Protein AF-A0A2U9IKE5-F1 (afdb_monomer_lite)

pLDDT: mean 92.5, std 7.47, range [49.94, 98.06]

Radius of gyration: 16.45 Å; chains: 1; bounding box: 38×33×49 Å

Structure (mmCIF, N/CA/C/O backbone):
data_AF-A0A2U9IKE5-F1
#
_entry.id   AF-A0A2U9IKE5-F1
#
loop_
_atom_site.group_PDB
_atom_site.id
_atom_site.type_symbol
_atom_site.label_atom_id
_atom_site.label_alt_id
_atom_site.label_comp_id
_atom_site.label_asym_id
_atom_site.label_entity_id
_atom_site.label_seq_id
_atom_site.pdbx_PDB_ins_code
_atom_site.Cartn_x
_atom_site.Cartn_y
_atom_site.Cartn_z
_atom_site.occupancy
_atom_site.B_iso_or_equiv
_atom_site.auth_seq_id
_atom_site.auth_comp_id
_atom_site.auth_asym_id
_atom_site.auth_atom_id
_atom_site.pdbx_PDB_model_num
ATOM 1 N N . MET A 1 1 ? 12.489 8.364 13.389 1.00 49.94 1 MET A N 1
ATOM 2 C CA . MET A 1 1 ? 11.484 7.324 13.698 1.00 49.94 1 MET A CA 1
ATOM 3 C C . MET A 1 1 ? 10.925 6.873 12.363 1.00 49.94 1 MET A C 1
ATOM 5 O O . MET A 1 1 ? 10.675 7.750 11.550 1.00 49.94 1 MET A O 1
ATOM 9 N N . SER A 1 2 ? 10.863 5.566 12.098 1.00 61.12 2 SER A N 1
ATOM 10 C CA . SER A 1 2 ? 10.257 5.037 10.863 1.00 61.12 2 SER A CA 1
ATOM 11 C C . SER A 1 2 ? 8.753 5.312 10.897 1.00 61.12 2 SER A C 1
ATOM 13 O O . SER A 1 2 ? 8.159 5.292 11.974 1.00 61.12 2 SER A O 1
ATOM 15 N N . GLU A 1 3 ? 8.164 5.647 9.752 1.00 86.81 3 GLU A N 1
ATOM 16 C CA . GLU A 1 3 ? 6.717 5.859 9.638 1.00 86.81 3 GLU A CA 1
ATOM 17 C C . GLU A 1 3 ? 5.983 4.525 9.428 1.00 86.81 3 GLU A C 1
ATOM 19 O O . GLU A 1 3 ? 4.762 4.482 9.452 1.00 86.81 3 GLU A O 1
ATOM 24 N N . GLU A 1 4 ? 6.701 3.422 9.248 1.00 93.38 4 GLU A N 1
ATOM 25 C CA . GLU A 1 4 ? 6.192 2.152 8.751 1.00 93.38 4 GLU A CA 1
ATOM 26 C C . GLU A 1 4 ? 6.063 1.110 9.861 1.00 93.38 4 GLU A C 1
ATOM 28 O O . GLU A 1 4 ? 7.018 0.808 10.577 1.00 93.38 4 GLU A O 1
ATOM 33 N N . TYR A 1 5 ? 4.871 0.532 9.998 1.00 94.88 5 TYR A N 1
ATOM 34 C CA . TYR A 1 5 ? 4.558 -0.396 11.079 1.00 94.88 5 TYR A CA 1
ATOM 35 C C . TYR A 1 5 ? 3.721 -1.574 10.590 1.00 94.88 5 TYR A C 1
ATOM 37 O O . TYR A 1 5 ? 3.010 -1.491 9.591 1.00 94.88 5 TYR A O 1
ATOM 45 N N . PHE A 1 6 ? 3.757 -2.659 11.362 1.00 95.75 6 PHE A N 1
ATOM 46 C CA . PHE A 1 6 ? 2.794 -3.748 11.266 1.00 95.75 6 PHE A CA 1
ATOM 47 C C . PHE A 1 6 ? 1.921 -3.753 12.518 1.00 95.75 6 PHE A C 1
ATOM 49 O O . PHE A 1 6 ? 2.433 -3.748 13.639 1.00 95.75 6 PHE A O 1
ATOM 56 N N . LEU A 1 7 ? 0.602 -3.745 12.331 1.00 94.62 7 LEU A N 1
ATOM 57 C CA . LEU A 1 7 ? -0.380 -3.798 13.412 1.00 94.62 7 LEU A CA 1
ATOM 58 C C . LEU A 1 7 ? -1.219 -5.066 13.313 1.00 94.62 7 LEU A C 1
ATOM 60 O O . LEU A 1 7 ? -1.464 -5.568 12.222 1.00 94.62 7 LEU A O 1
ATOM 64 N N . LYS A 1 8 ? -1.709 -5.553 14.456 1.00 95.25 8 LYS A N 1
ATOM 65 C CA . LYS A 1 8 ? -2.714 -6.619 14.492 1.00 95.25 8 LYS A CA 1
ATOM 66 C C . LYS A 1 8 ? -4.109 -6.016 14.594 1.00 95.25 8 LYS A C 1
ATOM 68 O O . LYS A 1 8 ? -4.376 -5.264 15.528 1.00 95.25 8 LYS A O 1
ATOM 73 N N . TYR A 1 9 ? -5.001 -6.373 13.676 1.00 95.12 9 TYR A N 1
ATOM 74 C CA . TYR A 1 9 ? -6.400 -5.954 13.702 1.00 95.12 9 TYR A CA 1
ATOM 75 C C . TYR A 1 9 ? -7.302 -7.091 13.226 1.00 95.12 9 TYR A C 1
ATOM 77 O O . TYR A 1 9 ? -7.068 -7.672 12.174 1.00 95.12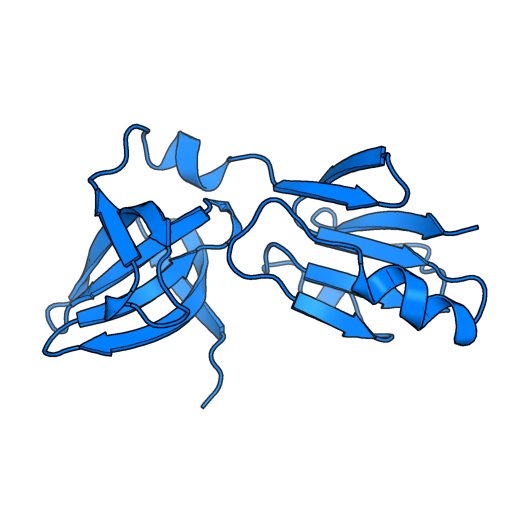 9 TYR A O 1
ATOM 85 N N . SER A 1 10 ? -8.323 -7.429 14.020 1.00 93.25 10 SER A N 1
ATOM 86 C CA . SER A 1 10 ? -9.293 -8.492 13.700 1.00 93.25 10 SER A CA 1
ATOM 87 C C . SER A 1 10 ? -8.666 -9.848 13.325 1.00 93.25 10 SER A C 1
ATOM 89 O O . SER A 1 10 ? -9.230 -10.602 12.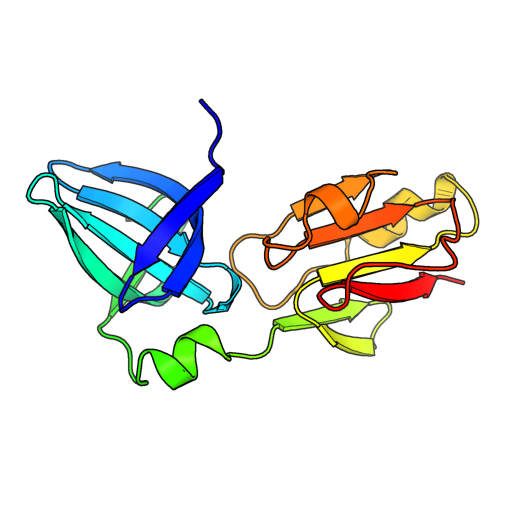543 1.00 93.25 10 SER A O 1
ATOM 91 N N . GLY A 1 11 ? -7.504 -10.172 13.906 1.00 92.81 11 GLY A N 1
ATOM 92 C CA . GLY A 1 11 ? -6.768 -11.414 13.639 1.00 92.81 11 GLY A CA 1
ATOM 93 C C . GLY A 1 11 ? -5.750 -11.331 12.495 1.00 92.81 11 GLY A C 1
ATOM 94 O O . GLY A 1 11 ? -4.904 -12.217 12.400 1.00 92.81 11 GLY A O 1
ATOM 95 N N . ASP A 1 12 ? -5.765 -10.260 11.701 1.00 94.75 12 ASP A N 1
ATOM 96 C CA . ASP A 1 12 ? -4.826 -10.029 10.601 1.00 94.75 12 ASP A CA 1
ATOM 97 C C . ASP A 1 12 ? -3.631 -9.170 11.044 1.00 94.75 12 ASP A C 1
ATOM 99 O O . ASP A 1 12 ? -3.760 -8.304 11.912 1.00 94.75 12 ASP A O 1
ATOM 103 N N . GLU A 1 13 ? -2.469 -9.384 10.424 1.00 96.06 13 GLU A N 1
ATOM 104 C CA . GLU A 1 13 ? -1.313 -8.482 10.493 1.00 96.06 13 GLU A CA 1
ATOM 105 C C . GLU A 1 13 ? -1.334 -7.558 9.268 1.00 96.06 13 GLU A C 1
ATOM 107 O O . GLU A 1 13 ? -1.344 -8.033 8.134 1.00 96.06 13 GLU A O 1
ATOM 112 N N . ILE A 1 14 ? -1.361 -6.243 9.488 1.00 96.50 14 ILE A N 1
ATOM 113 C CA . ILE A 1 14 ? -1.518 -5.240 8.431 1.00 96.50 14 ILE A CA 1
ATOM 114 C C . ILE A 1 14 ? -0.367 -4.238 8.423 1.00 96.50 14 ILE A C 1
ATOM 116 O O . ILE A 1 14 ? 0.013 -3.706 9.466 1.00 96.50 14 ILE A O 1
ATOM 120 N N . PHE A 1 15 ? 0.158 -3.955 7.230 1.00 97.31 15 PHE A N 1
ATOM 121 C CA . PHE A 1 15 ? 1.113 -2.874 7.000 1.00 97.31 15 PHE A CA 1
ATOM 122 C C . PHE A 1 15 ? 0.415 -1.514 7.077 1.00 97.31 15 PHE A C 1
ATOM 124 O O . PHE A 1 15 ? -0.570 -1.285 6.375 1.00 97.31 15 PHE A O 1
ATOM 131 N N . VAL A 1 16 ? 0.930 -0.601 7.894 1.00 97.25 16 VAL A N 1
ATOM 132 C CA . VAL A 1 16 ? 0.364 0.735 8.080 1.00 97.25 16 VAL A CA 1
ATOM 133 C C . VAL A 1 16 ? 1.442 1.815 8.128 1.00 97.25 16 VAL A C 1
ATOM 135 O O . VAL A 1 16 ? 2.585 1.563 8.504 1.00 97.25 16 VAL A O 1
ATOM 138 N N . ILE A 1 17 ? 1.049 3.040 7.784 1.00 95.50 17 ILE A N 1
ATOM 139 C CA . ILE A 1 17 ? 1.920 4.215 7.724 1.00 95.50 17 ILE A CA 1
ATOM 140 C C . ILE A 1 17 ? 1.453 5.239 8.759 1.00 95.50 17 ILE A C 1
ATOM 142 O O . ILE A 1 17 ? 0.310 5.690 8.717 1.00 95.50 17 ILE A O 1
ATOM 146 N N . LEU A 1 18 ? 2.319 5.637 9.683 1.00 94.38 18 LEU A N 1
ATOM 147 C CA . LEU A 1 18 ? 2.062 6.663 10.683 1.00 94.38 18 LEU A CA 1
ATOM 148 C C . LEU A 1 18 ? 1.757 8.000 9.998 1.00 94.38 18 LEU A C 1
ATOM 150 O O . LEU A 1 18 ? 2.518 8.500 9.172 1.00 94.38 18 LEU A O 1
ATOM 154 N N . LEU A 1 19 ? 0.625 8.595 10.363 1.00 91.69 19 LEU A N 1
ATOM 155 C CA . LEU A 1 19 ? 0.240 9.938 9.931 1.00 91.69 19 LEU A CA 1
ATOM 156 C C . LEU A 1 19 ? 0.480 10.983 11.021 1.00 91.69 19 LEU A C 1
ATOM 158 O O . LEU A 1 19 ? 0.668 12.159 10.721 1.00 91.69 19 LEU A O 1
ATOM 162 N N . GLY A 1 20 ? 0.440 10.567 12.287 1.00 90.88 20 GLY A N 1
ATOM 163 C CA . GLY A 1 20 ? 0.703 11.434 13.426 1.00 90.88 20 GLY A CA 1
ATOM 164 C C . GLY A 1 20 ? -0.082 11.043 14.671 1.00 90.88 20 GLY A C 1
ATOM 165 O O . GLY A 1 20 ? -0.770 10.022 14.719 1.00 90.88 20 GLY A O 1
ATOM 166 N N . GLN A 1 21 ? 0.024 11.888 15.691 1.00 90.94 21 GLN A N 1
ATOM 167 C CA . GLN A 1 21 ? -0.621 11.708 16.987 1.00 90.94 21 GLN A CA 1
ATOM 168 C C . GLN A 1 21 ? -1.400 12.966 17.363 1.00 90.94 21 GLN A C 1
ATOM 170 O O . GLN A 1 21 ? -0.954 14.081 17.096 1.00 90.94 21 GLN A O 1
ATOM 175 N N . ALA A 1 22 ? -2.560 12.787 17.993 1.00 88.44 22 ALA A N 1
ATOM 176 C CA . ALA A 1 22 ? -3.329 13.881 18.573 1.00 88.44 22 ALA A CA 1
ATOM 177 C C . ALA A 1 22 ? -4.026 13.406 19.852 1.00 88.44 22 ALA A C 1
ATOM 179 O O . ALA A 1 22 ? -4.905 12.543 19.805 1.00 88.44 22 ALA A O 1
ATOM 180 N N . GLY A 1 23 ? -3.637 13.984 20.990 1.00 89.75 23 GLY A N 1
ATOM 181 C CA . GLY A 1 23 ? -4.154 13.587 22.299 1.00 89.75 23 GLY A CA 1
ATOM 182 C C . GLY A 1 23 ? -3.821 12.130 22.624 1.00 89.75 23 GLY A C 1
ATOM 183 O O . GLY A 1 23 ? -2.658 11.741 22.621 1.00 89.75 23 GLY A O 1
ATOM 184 N N . ASP A 1 24 ? -4.850 11.330 22.895 1.00 94.19 24 ASP A N 1
ATOM 185 C CA . ASP A 1 24 ? -4.751 9.908 23.237 1.00 94.19 24 ASP A CA 1
ATOM 186 C C . ASP A 1 24 ? -4.765 8.970 22.018 1.00 94.19 24 ASP A C 1
ATOM 188 O O . ASP A 1 24 ? -4.828 7.753 22.194 1.00 94.19 24 ASP A O 1
ATOM 192 N N . LYS A 1 25 ? -4.743 9.518 20.795 1.00 94.31 25 LYS A N 1
ATOM 193 C CA . LYS A 1 25 ? -4.893 8.776 19.537 1.00 94.31 25 LYS A CA 1
ATOM 194 C C . LYS A 1 25 ? -3.641 8.857 18.677 1.00 94.31 25 LYS A C 1
ATOM 196 O O . LYS A 1 25 ? -3.125 9.943 18.406 1.00 94.31 25 LYS A O 1
ATOM 201 N N . THR A 1 26 ? -3.233 7.706 18.158 1.00 95.06 26 THR A N 1
ATOM 202 C CA . THR A 1 26 ? -2.274 7.578 17.059 1.00 95.06 26 THR A CA 1
ATOM 203 C C . THR A 1 26 ? -3.020 7.202 15.785 1.00 95.06 26 THR A C 1
ATOM 205 O O . THR A 1 26 ? -3.855 6.299 15.793 1.00 95.06 26 THR A O 1
ATOM 208 N N . TYR A 1 27 ? -2.725 7.911 14.700 1.00 94.62 27 TYR A N 1
ATOM 209 C CA . TYR A 1 27 ? -3.373 7.746 13.407 1.00 94.62 27 TYR A CA 1
ATOM 210 C C . TYR A 1 27 ? -2.399 7.085 12.448 1.00 94.62 27 TYR A C 1
ATOM 212 O O . TYR A 1 27 ? -1.310 7.607 12.199 1.00 94.62 27 TYR A O 1
ATOM 220 N N . PHE A 1 28 ? -2.823 5.968 11.880 1.00 95.94 28 PHE A N 1
ATOM 221 C CA . PHE A 1 28 ? -2.118 5.283 10.818 1.00 95.94 28 PHE A CA 1
ATOM 222 C C . PHE A 1 28 ? -2.998 5.209 9.576 1.00 95.94 28 PHE A C 1
ATOM 224 O O . PHE A 1 28 ? -4.219 5.153 9.664 1.00 95.94 28 PHE A O 1
ATOM 231 N N . TYR A 1 29 ? -2.377 5.179 8.413 1.00 95.62 29 TYR A N 1
ATOM 232 C CA . TYR A 1 29 ? -3.017 4.886 7.146 1.00 95.62 29 TYR A CA 1
ATOM 233 C C . TYR A 1 29 ? -2.754 3.427 6.783 1.00 95.62 29 TYR A C 1
ATOM 235 O O . TYR A 1 29 ? -1.609 2.987 6.833 1.00 95.62 29 TYR A O 1
ATOM 243 N N . TYR A 1 30 ? -3.801 2.683 6.432 1.00 97.25 30 TYR A N 1
ATOM 244 C CA . TYR A 1 30 ? -3.716 1.317 5.922 1.00 97.25 30 TYR A CA 1
ATOM 245 C C . TYR A 1 30 ? -3.837 1.349 4.392 1.00 97.25 30 TYR A C 1
ATOM 247 O O . TYR A 1 30 ? -4.952 1.491 3.882 1.00 97.25 30 TYR A O 1
ATOM 255 N N . PRO A 1 31 ? -2.725 1.215 3.641 1.00 96.31 31 PRO A N 1
ATOM 256 C CA . PRO A 1 31 ? -2.740 1.464 2.205 1.00 96.31 31 PRO A CA 1
ATOM 257 C C . PRO A 1 31 ? -3.598 0.476 1.424 1.00 96.31 31 PRO A C 1
ATOM 259 O O . PRO A 1 31 ? -4.333 0.888 0.540 1.00 96.31 31 PRO A O 1
ATOM 262 N N . LYS A 1 32 ? -3.581 -0.817 1.764 1.00 96.56 32 LYS A N 1
ATOM 263 C CA . LYS A 1 32 ? -4.359 -1.829 1.030 1.00 96.56 32 LYS A CA 1
ATOM 264 C C . LYS A 1 32 ? -5.857 -1.513 1.026 1.00 96.56 32 LYS A C 1
ATOM 266 O O . LYS A 1 32 ? -6.475 -1.557 -0.035 1.00 96.56 32 LYS A O 1
ATOM 271 N N . GLY A 1 33 ? -6.405 -1.127 2.179 1.00 96.44 33 GLY A N 1
ATOM 272 C CA . GLY A 1 33 ? -7.820 -0.788 2.323 1.00 96.44 33 GLY A CA 1
ATOM 273 C C . GLY A 1 33 ? -8.183 0.668 2.031 1.00 96.44 33 GLY A C 1
ATOM 274 O O . GLY A 1 33 ? -9.371 0.966 1.987 1.00 96.44 33 GLY A O 1
ATOM 275 N N . ASP A 1 34 ? -7.207 1.562 1.848 1.00 95.81 34 ASP A N 1
ATOM 276 C CA . ASP A 1 34 ? -7.412 3.016 1.723 1.00 95.81 34 ASP A CA 1
ATOM 277 C C . ASP A 1 34 ? -8.259 3.601 2.876 1.00 95.81 34 ASP A C 1
ATOM 279 O O . ASP A 1 34 ? -9.300 4.232 2.693 1.00 95.81 34 ASP A O 1
ATOM 283 N N . VAL A 1 35 ? -7.844 3.312 4.115 1.00 96.38 35 VAL A N 1
ATOM 284 C CA . VAL A 1 35 ? -8.554 3.711 5.346 1.00 96.38 35 VAL A CA 1
ATOM 285 C C . VAL A 1 35 ? -7.591 4.176 6.436 1.00 96.38 35 VAL A C 1
ATOM 287 O O . VAL A 1 35 ? -6.392 3.893 6.401 1.00 96.38 35 VAL A O 1
ATOM 290 N N . ILE A 1 36 ? -8.127 4.866 7.444 1.00 96.31 36 ILE A N 1
ATOM 291 C CA . ILE A 1 36 ? -7.385 5.290 8.634 1.00 96.31 36 ILE A CA 1
ATOM 292 C C . ILE A 1 36 ? -7.614 4.300 9.771 1.00 96.31 36 ILE A C 1
ATOM 294 O O . ILE A 1 36 ? -8.752 4.035 10.147 1.00 96.31 36 ILE A O 1
ATOM 298 N N . VAL A 1 37 ? -6.529 3.805 10.358 1.00 97.12 37 VAL A N 1
ATOM 299 C CA . VAL A 1 37 ? -6.520 3.024 11.596 1.00 97.12 37 VAL A CA 1
ATOM 300 C C . VAL A 1 37 ? -6.179 3.963 12.748 1.00 97.12 37 VAL A C 1
ATOM 302 O O . VAL A 1 37 ? -5.121 4.589 12.769 1.00 97.12 37 VAL A O 1
ATOM 305 N N . ILE A 1 38 ? -7.081 4.075 13.716 1.00 96.25 38 ILE A N 1
ATOM 306 C CA . ILE A 1 38 ? -6.917 4.914 14.902 1.00 96.25 38 ILE A CA 1
ATOM 307 C C . ILE A 1 38 ? -6.694 3.999 16.097 1.00 96.25 38 ILE A C 1
ATOM 309 O O . ILE A 1 38 ? -7.571 3.205 16.440 1.00 96.25 38 ILE A O 1
ATOM 313 N N . VAL A 1 39 ? -5.540 4.146 16.741 1.00 96.94 39 VAL A N 1
ATOM 314 C CA . VAL A 1 39 ? -5.160 3.401 17.944 1.00 96.94 39 VAL A CA 1
ATOM 315 C C . VAL A 1 39 ? -5.176 4.352 19.132 1.00 96.94 39 VAL A C 1
ATOM 317 O O . VAL A 1 39 ? -4.470 5.362 19.124 1.00 96.94 39 VAL A O 1
ATOM 320 N N . LYS A 1 40 ? -5.978 4.048 20.152 1.00 96.31 40 LYS A N 1
ATOM 321 C CA . LYS A 1 40 ? -5.982 4.794 21.417 1.00 96.31 40 LYS A CA 1
ATOM 322 C C . LYS A 1 40 ? -4.939 4.242 22.384 1.00 96.31 40 LYS A C 1
ATOM 324 O O . LYS A 1 40 ? -4.625 3.055 22.348 1.00 96.31 40 LYS A O 1
ATOM 329 N N . ASN A 1 41 ? -4.496 5.061 23.336 1.00 92.69 41 ASN A N 1
ATOM 330 C CA . ASN A 1 41 ? -3.609 4.624 24.426 1.00 92.69 41 ASN A CA 1
ATOM 331 C C . ASN A 1 41 ? -4.201 3.489 25.286 1.00 92.69 41 ASN A C 1
ATOM 333 O O . ASN A 1 41 ? -3.454 2.741 25.909 1.00 92.69 41 ASN A O 1
ATOM 337 N N . SER A 1 42 ? -5.530 3.334 25.306 1.00 93.81 42 SER A N 1
ATOM 338 C CA . SER A 1 42 ? -6.217 2.201 25.944 1.00 93.81 42 SER A CA 1
ATOM 339 C C . SER A 1 42 ? -6.021 0.862 25.217 1.00 93.81 42 SER A C 1
ATOM 341 O O . SER A 1 42 ? -6.437 -0.170 25.735 1.00 93.81 42 SER A O 1
ATOM 343 N N . GLY A 1 43 ? -5.433 0.870 24.016 1.00 90.94 43 GLY A N 1
ATOM 344 C CA . GLY A 1 43 ? -5.325 -0.289 23.129 1.00 90.94 43 GLY A CA 1
ATOM 345 C C . GLY A 1 43 ? -6.543 -0.498 22.225 1.00 90.94 43 GLY A C 1
ATOM 346 O O . GLY A 1 43 ? -6.540 -1.416 21.410 1.00 90.94 43 GLY A O 1
ATOM 347 N N . GLU A 1 44 ? -7.578 0.340 22.328 1.00 95.62 44 GLU A N 1
ATOM 348 C CA . GLU A 1 44 ? -8.723 0.299 21.414 1.00 95.62 44 GLU A CA 1
ATOM 349 C C . GLU A 1 44 ? -8.285 0.691 19.994 1.00 95.62 44 GLU A C 1
ATOM 351 O O . GLU A 1 44 ? -7.684 1.751 19.793 1.00 95.62 44 GLU A O 1
ATOM 356 N N . ILE A 1 45 ? -8.616 -0.152 19.012 1.00 96.19 45 ILE A N 1
ATOM 357 C CA . ILE A 1 45 ? -8.331 0.076 17.592 1.00 96.19 45 ILE A CA 1
ATOM 358 C C . ILE A 1 45 ? -9.649 0.233 16.839 1.00 96.19 45 ILE A C 1
ATOM 360 O O . ILE A 1 45 ? -10.546 -0.601 16.956 1.00 96.19 45 ILE A O 1
ATOM 364 N N . SER A 1 46 ? -9.753 1.284 16.030 1.00 95.88 46 SER A N 1
ATOM 365 C CA . SER A 1 46 ? -10.902 1.525 15.152 1.00 95.88 46 SER A CA 1
ATOM 366 C C . SER A 1 46 ? -10.447 1.905 13.748 1.00 95.88 46 SER A C 1
ATOM 368 O O . SER A 1 46 ? -9.347 2.429 13.572 1.00 95.88 46 SER A O 1
ATOM 370 N N . ILE A 1 47 ? -11.296 1.651 12.754 1.00 96.81 47 ILE A N 1
ATOM 371 C CA . ILE A 1 47 ? -11.048 2.014 11.357 1.00 96.81 47 ILE A CA 1
ATOM 372 C C . ILE A 1 47 ? -12.043 3.085 10.929 1.00 96.81 47 ILE A C 1
ATOM 374 O O . ILE A 1 47 ? -13.207 3.043 11.327 1.00 96.81 47 ILE A O 1
ATOM 378 N N . LYS A 1 48 ? -11.583 4.037 10.117 1.00 96.62 48 LYS A N 1
ATOM 379 C CA . LYS A 1 48 ? -12.412 5.063 9.482 1.00 96.62 48 LYS A CA 1
ATOM 380 C C . LYS A 1 48 ? -12.142 5.151 7.989 1.00 96.62 48 LYS A C 1
ATOM 382 O O . LYS A 1 48 ? -10.997 5.054 7.551 1.00 96.62 48 LYS A O 1
ATOM 387 N N . GLU A 1 49 ? -13.194 5.407 7.225 1.00 95.62 49 GLU A N 1
ATOM 388 C CA . GLU A 1 49 ? -13.085 5.756 5.811 1.00 95.62 49 GLU A CA 1
ATOM 389 C C . GLU A 1 49 ? -12.666 7.209 5.631 1.00 95.62 49 GLU A C 1
ATOM 391 O O . GLU A 1 49 ? -13.105 8.091 6.372 1.00 95.62 49 GLU A O 1
ATOM 396 N N . ILE A 1 50 ? -11.855 7.452 4.604 1.00 93.00 50 ILE A N 1
ATOM 397 C CA . ILE A 1 50 ? -11.483 8.792 4.165 1.00 93.00 50 ILE A CA 1
ATOM 398 C C . ILE A 1 50 ? -12.578 9.292 3.220 1.00 93.00 50 ILE A C 1
ATOM 400 O O . ILE A 1 50 ? -12.862 8.661 2.205 1.00 93.00 50 ILE A O 1
ATOM 404 N N . LYS A 1 51 ? -13.218 10.416 3.550 1.00 91.81 51 LYS A N 1
ATOM 405 C CA . LYS A 1 51 ? -14.203 11.060 2.665 1.00 91.81 51 LYS A CA 1
ATOM 406 C C . LYS A 1 51 ? -13.590 12.198 1.875 1.00 91.81 51 LYS A C 1
ATOM 408 O O . LYS A 1 51 ? -13.823 12.304 0.678 1.00 91.81 51 LYS A O 1
ATOM 413 N N . GLU A 1 52 ? -12.826 13.049 2.550 1.00 87.44 52 GLU A N 1
ATOM 414 C CA . GLU A 1 52 ? -12.203 14.230 1.951 1.00 87.44 52 GLU A CA 1
ATOM 415 C C . GLU A 1 52 ? -10.827 14.456 2.583 1.00 87.44 52 GLU A C 1
ATOM 417 O O . GLU A 1 52 ? -10.620 14.176 3.770 1.00 87.44 52 GLU A O 1
ATOM 422 N N . ILE A 1 53 ? -9.896 14.978 1.784 1.00 84.56 53 ILE A N 1
ATOM 423 C CA . ILE A 1 53 ? -8.525 15.280 2.191 1.00 84.56 53 ILE A CA 1
ATOM 424 C C . ILE A 1 53 ? -8.238 16.744 1.859 1.00 84.56 53 ILE A C 1
ATOM 426 O O . ILE A 1 53 ? -8.204 17.135 0.697 1.00 84.56 53 ILE A O 1
ATOM 430 N N . TYR A 1 54 ? -8.011 17.546 2.895 1.00 81.12 54 TYR A N 1
ATOM 431 C CA . TYR A 1 54 ? -7.676 18.970 2.823 1.00 81.12 54 TYR A CA 1
ATOM 432 C C . TYR A 1 54 ? -6.206 19.250 3.184 1.00 81.12 54 TYR A C 1
ATOM 434 O O . TYR A 1 54 ? -5.811 20.401 3.355 1.00 81.12 54 TYR A O 1
ATOM 442 N N . GLY A 1 55 ? -5.386 18.204 3.327 1.00 71.00 55 GLY A N 1
ATOM 443 C CA . GLY A 1 55 ? -3.968 18.298 3.670 1.00 71.00 55 GLY A CA 1
ATOM 444 C C . GLY A 1 55 ? -3.343 16.933 3.959 1.00 71.00 55 GLY A C 1
ATOM 445 O O . GLY A 1 55 ? -3.984 15.899 3.812 1.00 71.00 55 GLY A O 1
ATOM 446 N N . THR A 1 56 ? -2.080 16.921 4.385 1.00 65.31 56 THR A N 1
ATOM 447 C CA . THR A 1 56 ? -1.314 15.682 4.630 1.00 65.31 56 THR A CA 1
ATOM 448 C C . THR A 1 56 ? -1.333 15.210 6.086 1.00 65.31 56 THR A C 1
ATOM 450 O O . THR A 1 56 ? -0.865 14.110 6.378 1.00 65.31 56 THR A O 1
ATOM 453 N N . THR A 1 57 ? -1.871 16.016 7.006 1.00 69.19 57 THR A N 1
ATOM 454 C CA . THR A 1 57 ? -1.960 15.697 8.439 1.00 69.19 57 THR A CA 1
ATOM 455 C C . THR A 1 57 ? -3.332 15.116 8.799 1.00 69.19 57 THR A C 1
ATOM 457 O O . THR A 1 57 ? -4.316 15.414 8.117 1.00 69.19 57 THR A O 1
ATOM 460 N N . PRO A 1 58 ? -3.456 14.354 9.907 1.00 70.19 58 PRO A N 1
ATOM 461 C CA . PRO A 1 58 ? -4.747 13.825 10.360 1.00 70.19 58 PRO A CA 1
ATOM 462 C C . PRO A 1 58 ? -5.834 14.897 10.542 1.00 70.19 58 PRO A C 1
ATOM 464 O O . PRO A 1 58 ? -7.004 14.638 10.281 1.00 70.19 58 PRO A O 1
ATOM 467 N N . ALA A 1 59 ? -5.458 16.117 10.946 1.00 72.56 59 ALA A N 1
ATOM 468 C CA . ALA A 1 59 ? -6.386 17.238 11.118 1.00 72.56 59 ALA A CA 1
ATOM 469 C C . ALA A 1 59 ? -6.990 17.747 9.793 1.00 72.56 59 ALA A C 1
ATOM 471 O O . ALA A 1 59 ? -8.022 18.412 9.810 1.00 72.56 59 ALA A O 1
ATOM 472 N N . GLY A 1 60 ? -6.360 17.438 8.656 1.00 81.81 60 GLY A N 1
ATOM 473 C CA . GLY A 1 60 ? -6.852 17.773 7.322 1.00 81.81 60 GLY A CA 1
ATOM 474 C C . GLY A 1 60 ? -7.776 16.717 6.712 1.00 81.81 60 GLY A C 1
ATOM 475 O O . GLY A 1 60 ? -8.177 16.882 5.567 1.00 81.81 60 GLY A O 1
ATOM 476 N N . MET A 1 61 ? -8.104 15.630 7.416 1.00 87.31 61 MET A N 1
ATOM 477 C CA . MET A 1 61 ? -8.918 14.540 6.869 1.00 87.31 61 MET A CA 1
ATOM 478 C C . MET A 1 61 ? -10.328 14.552 7.444 1.00 87.31 61 MET A C 1
ATOM 480 O O . MET A 1 61 ? -10.523 14.590 8.660 1.00 87.31 61 MET A O 1
ATOM 484 N N . LYS A 1 62 ? -11.326 14.435 6.569 1.00 90.56 62 LYS A N 1
ATOM 485 C CA . LYS A 1 62 ? -12.701 14.158 6.977 1.00 90.56 62 LYS A CA 1
ATOM 486 C C . LYS A 1 62 ? -12.938 12.660 6.939 1.00 90.56 62 LYS A C 1
ATOM 488 O O . LYS A 1 62 ? -12.820 12.031 5.887 1.00 90.56 62 LYS A O 1
ATOM 493 N N . LEU A 1 63 ? -13.286 12.114 8.096 1.00 93.19 63 LEU A N 1
ATOM 494 C CA . LEU A 1 63 ? -13.419 10.683 8.313 1.00 93.19 63 LEU A CA 1
ATOM 495 C C . LEU A 1 63 ? -14.874 10.296 8.585 1.00 93.19 63 LEU A C 1
ATOM 497 O O . LEU A 1 63 ? -15.616 11.058 9.204 1.00 93.19 63 LEU A O 1
ATOM 501 N N . SER A 1 64 ? -15.269 9.098 8.166 1.00 95.94 64 SER A N 1
ATOM 502 C CA . SER A 1 64 ? -16.565 8.501 8.511 1.00 95.94 64 SER A CA 1
ATOM 503 C C . SER A 1 64 ? -16.405 7.063 8.987 1.00 95.94 64 SER A C 1
ATOM 505 O O . SER A 1 64 ? -15.333 6.469 8.860 1.00 95.94 64 SER A O 1
ATOM 507 N N . GLU A 1 65 ? -17.486 6.475 9.500 1.00 97.31 65 GLU A N 1
ATOM 508 C CA . GLU A 1 65 ? -17.518 5.021 9.659 1.00 97.31 65 GLU A CA 1
ATOM 509 C C . GLU A 1 65 ? -17.329 4.329 8.303 1.00 97.31 65 GLU A C 1
ATOM 511 O O . GLU A 1 65 ? -17.757 4.883 7.279 1.00 97.31 65 GLU A O 1
ATOM 516 N N . PRO A 1 66 ? -16.696 3.144 8.284 1.00 95.88 66 PRO A N 1
ATOM 517 C CA . PRO A 1 66 ? -16.628 2.334 7.085 1.00 95.88 66 PRO A CA 1
ATOM 518 C C . PRO A 1 66 ? -18.018 1.914 6.610 1.00 95.88 66 PRO A C 1
ATOM 520 O O . PRO A 1 66 ? -18.877 1.538 7.405 1.00 95.88 66 PRO A O 1
ATOM 523 N N . SER A 1 67 ? -18.223 1.980 5.300 1.00 93.94 67 SER A N 1
ATOM 524 C CA . SER A 1 67 ? -19.449 1.530 4.637 1.00 93.94 67 SER A CA 1
ATOM 525 C C . SER A 1 67 ? -19.458 0.021 4.374 1.00 93.94 67 SER A C 1
ATOM 527 O O . SER A 1 67 ? -20.513 -0.567 4.144 1.00 93.94 67 SER A O 1
ATOM 529 N N . GLU A 1 68 ? -18.284 -0.606 4.449 1.00 95.38 68 GLU A N 1
ATOM 530 C CA . GLU A 1 68 ? -18.050 -2.016 4.159 1.00 95.38 68 GLU A CA 1
ATOM 531 C C . GLU A 1 68 ? -17.503 -2.766 5.384 1.00 95.38 68 GLU A C 1
ATOM 533 O O . GLU A 1 68 ? -17.004 -2.170 6.342 1.00 95.38 68 GLU A O 1
ATOM 538 N N . SER A 1 69 ? -17.577 -4.099 5.352 1.00 96.62 69 SER A N 1
ATOM 539 C CA . SER A 1 69 ? -16.988 -4.952 6.388 1.00 96.62 69 SER A CA 1
ATOM 540 C C . SER A 1 69 ? -15.457 -4.966 6.311 1.00 96.62 69 SER A C 1
ATOM 542 O O . SER A 1 69 ? -14.866 -4.680 5.270 1.00 96.62 69 SER A O 1
ATOM 544 N N . TRP A 1 70 ? -14.797 -5.374 7.401 1.00 96.25 70 TRP A N 1
ATOM 545 C CA . TRP A 1 70 ? -13.338 -5.533 7.418 1.00 96.25 70 TRP A CA 1
ATOM 546 C C . TRP A 1 70 ? -12.824 -6.473 6.316 1.00 96.25 70 TRP A C 1
ATOM 548 O O . TRP A 1 70 ? -11.851 -6.150 5.639 1.00 96.25 70 TRP A O 1
ATOM 558 N N . GLU A 1 71 ? -13.515 -7.593 6.087 1.00 97.25 71 GLU A N 1
ATOM 559 C CA . GLU A 1 71 ? -13.160 -8.551 5.033 1.00 97.25 71 GLU A CA 1
ATOM 560 C C . GLU A 1 71 ? -13.208 -7.933 3.633 1.00 97.25 71 GLU A C 1
ATOM 562 O O . GLU A 1 71 ? -12.364 -8.248 2.799 1.00 97.25 71 GLU A O 1
ATOM 567 N N . ALA A 1 72 ? -14.150 -7.027 3.365 1.00 97.56 72 ALA A N 1
ATOM 568 C CA . ALA A 1 72 ? -14.182 -6.300 2.100 1.00 97.56 72 ALA A CA 1
ATOM 569 C C . ALA A 1 72 ? -13.038 -5.275 2.023 1.00 97.56 72 ALA A C 1
ATOM 571 O O . ALA A 1 72 ? -12.301 -5.246 1.040 1.00 97.56 72 ALA A O 1
ATOM 572 N N . ILE A 1 73 ? -12.821 -4.499 3.093 1.00 97.50 73 ILE A N 1
ATOM 573 C CA . ILE A 1 73 ? -11.783 -3.457 3.161 1.00 97.50 73 ILE A CA 1
ATOM 574 C C . ILE A 1 73 ? -10.388 -4.036 2.911 1.00 97.50 73 ILE A C 1
ATOM 576 O O . ILE A 1 73 ? -9.641 -3.504 2.091 1.00 97.50 73 ILE A O 1
ATOM 580 N N . LYS A 1 74 ? -10.026 -5.132 3.587 1.00 95.69 74 LYS A N 1
ATOM 581 C CA . LYS A 1 74 ? -8.683 -5.727 3.474 1.00 95.69 74 LYS A CA 1
ATOM 582 C C . LYS A 1 74 ? -8.407 -6.366 2.108 1.00 95.69 74 LYS A C 1
ATOM 584 O O . LYS A 1 74 ? -7.251 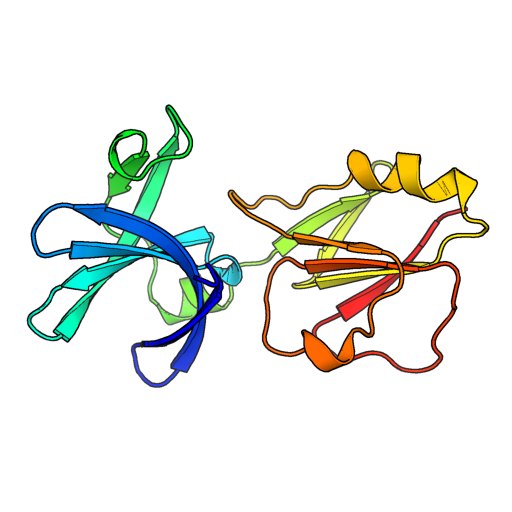-6.598 1.764 1.00 95.69 74 LYS A O 1
ATOM 589 N N . ASN A 1 75 ? -9.454 -6.602 1.317 1.00 96.44 75 ASN A N 1
ATOM 590 C CA . ASN A 1 75 ? -9.378 -7.177 -0.024 1.00 96.44 75 ASN A CA 1
ATOM 591 C C . ASN A 1 75 ? -9.632 -6.155 -1.148 1.00 96.44 75 ASN A C 1
ATOM 593 O O . ASN A 1 75 ? -9.672 -6.552 -2.311 1.00 96.44 75 ASN A O 1
ATOM 597 N N . ARG A 1 76 ? -9.770 -4.854 -0.842 1.00 97.12 76 ARG A N 1
ATOM 598 C CA . ARG A 1 76 ? -9.945 -3.803 -1.861 1.00 97.12 76 ARG A CA 1
ATOM 599 C C . ARG A 1 76 ? -8.803 -3.824 -2.882 1.00 97.12 76 ARG A C 1
ATOM 601 O O . ARG A 1 76 ? -7.629 -3.971 -2.531 1.00 97.12 76 ARG A O 1
ATOM 608 N N . GLU A 1 77 ? -9.156 -3.643 -4.151 1.00 96.81 77 GLU A N 1
ATOM 609 C CA . GLU A 1 77 ? -8.195 -3.646 -5.252 1.00 96.81 77 GLU A CA 1
ATOM 610 C C . GLU A 1 77 ? -7.342 -2.376 -5.262 1.00 96.81 77 GLU A C 1
ATOM 612 O O . GLU A 1 77 ? -7.832 -1.260 -5.049 1.00 96.81 77 GLU A O 1
ATOM 617 N N . VAL A 1 78 ? -6.048 -2.550 -5.518 1.00 97.81 78 VAL A N 1
ATOM 618 C CA . VAL A 1 78 ? -5.097 -1.464 -5.759 1.00 97.81 78 VAL A CA 1
ATOM 619 C C . VAL A 1 78 ? -4.903 -1.362 -7.266 1.00 97.81 78 VAL A C 1
ATOM 621 O O . VAL A 1 78 ? -4.531 -2.341 -7.912 1.00 97.81 78 VAL A O 1
ATOM 624 N N . ILE A 1 79 ? -5.175 -0.185 -7.820 1.00 97.25 79 ILE A N 1
ATOM 625 C CA . ILE A 1 79 ? -5.116 0.086 -9.255 1.00 97.25 79 ILE A CA 1
ATOM 626 C C . ILE A 1 79 ? -4.007 1.098 -9.495 1.00 97.25 79 ILE A C 1
ATOM 628 O O . ILE A 1 79 ? -4.055 2.214 -8.979 1.00 97.25 79 ILE A O 1
ATOM 632 N N . TRP A 1 80 ? -3.021 0.700 -10.288 1.00 96.81 80 TRP A N 1
ATOM 633 C CA . TRP A 1 80 ? -1.925 1.540 -10.746 1.00 96.81 80 TRP A CA 1
ATOM 634 C C . TRP A 1 80 ? -2.178 2.036 -12.161 1.00 96.81 80 TRP A C 1
ATOM 636 O O . TRP A 1 80 ? -2.619 1.273 -13.020 1.00 96.81 80 TRP A O 1
ATOM 646 N N . TYR A 1 81 ? -1.811 3.289 -12.420 1.00 92.00 81 TYR A N 1
ATOM 647 C CA . TYR A 1 81 ? -1.881 3.888 -13.749 1.00 92.00 81 TYR A CA 1
ATOM 648 C C . TYR A 1 81 ? -0.477 3.986 -14.350 1.00 92.00 81 TYR A C 1
ATOM 650 O O . TYR A 1 81 ? 0.323 4.836 -13.963 1.00 92.00 81 TYR A O 1
ATOM 658 N N . VAL A 1 82 ? -0.164 3.104 -15.303 1.00 89.88 82 VAL A N 1
ATOM 659 C CA . VAL A 1 82 ? 1.161 3.005 -15.939 1.00 89.88 82 VAL A CA 1
ATOM 660 C C . VAL A 1 82 ? 1.023 3.188 -17.444 1.00 89.88 82 VAL A C 1
ATOM 662 O O . VAL A 1 82 ? 0.399 2.368 -18.111 1.00 89.88 82 VAL A O 1
ATOM 665 N N . ASN A 1 83 ? 1.605 4.254 -18.006 1.00 84.06 83 ASN A N 1
ATOM 666 C CA . ASN A 1 83 ? 1.548 4.562 -19.446 1.00 84.06 83 ASN A CA 1
ATOM 667 C C . ASN A 1 83 ? 0.125 4.488 -20.046 1.00 84.06 83 ASN A C 1
ATOM 669 O O . ASN A 1 83 ? -0.076 3.953 -21.137 1.00 84.06 83 ASN A O 1
ATOM 673 N N . GLY A 1 84 ? -0.875 4.996 -19.320 1.00 82.31 84 GLY A N 1
ATOM 674 C CA . GLY A 1 84 ? -2.276 4.977 -19.757 1.00 82.31 84 GLY A CA 1
ATOM 675 C C . GLY A 1 84 ? -2.964 3.610 -19.662 1.00 82.31 84 GLY A C 1
ATOM 676 O O . GLY A 1 84 ? -4.061 3.455 -20.191 1.00 82.31 84 GLY A O 1
ATOM 677 N N . LYS A 1 85 ? -2.343 2.624 -19.003 1.00 89.44 85 LYS A N 1
ATOM 678 C CA . LYS A 1 85 ? -2.943 1.324 -18.684 1.00 89.44 85 LYS A CA 1
ATOM 679 C C . LYS A 1 85 ? -3.225 1.215 -17.192 1.00 89.44 85 LYS A C 1
ATOM 681 O O . LYS A 1 85 ? -2.422 1.660 -16.374 1.00 89.44 85 LYS A O 1
ATOM 686 N N . GLU A 1 86 ? -4.339 0.573 -16.869 1.00 94.94 86 GLU A N 1
ATOM 687 C CA . GLU A 1 86 ? -4.691 0.185 -15.506 1.00 94.94 86 GLU A CA 1
ATOM 688 C C . GLU A 1 86 ? -4.080 -1.180 -15.184 1.00 94.94 86 GLU A C 1
ATOM 690 O O . GLU A 1 86 ? -4.159 -2.118 -15.982 1.00 94.94 86 GLU A O 1
ATOM 695 N N . ILE A 1 87 ? -3.439 -1.284 -14.022 1.00 95.88 87 ILE A N 1
ATOM 696 C CA . ILE A 1 87 ? -2.814 -2.514 -13.533 1.00 95.88 87 ILE A CA 1
ATOM 697 C C . ILE A 1 87 ? -3.317 -2.784 -12.117 1.00 95.88 87 ILE A C 1
ATOM 699 O O . ILE A 1 87 ? -3.101 -1.976 -11.216 1.00 95.88 87 ILE A O 1
ATOM 703 N N . HIS A 1 88 ? -3.976 -3.926 -11.924 1.00 96.62 88 HIS A N 1
ATOM 704 C CA . HIS A 1 88 ? -4.554 -4.335 -10.644 1.00 96.62 88 HIS A CA 1
ATOM 705 C C . HIS A 1 88 ? -3.533 -5.181 -9.885 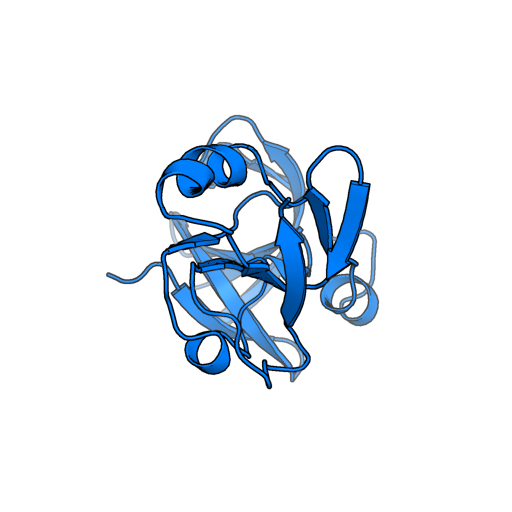1.00 96.62 88 HIS A C 1
ATOM 707 O O . HIS A 1 88 ? -3.340 -6.354 -10.199 1.00 96.62 88 HIS A O 1
ATOM 713 N N . SER A 1 89 ? -2.848 -4.580 -8.916 1.00 96.81 89 SER A N 1
ATOM 714 C CA . SER A 1 89 ? -1.835 -5.264 -8.110 1.00 96.81 89 SER A CA 1
ATOM 715 C C . SER A 1 89 ? -1.517 -4.473 -6.852 1.00 96.81 89 SER A C 1
ATOM 717 O O . SER A 1 89 ? -1.435 -3.246 -6.889 1.00 96.81 89 SER A O 1
ATOM 719 N N . ASP A 1 90 ? -1.251 -5.174 -5.752 1.00 97.25 90 ASP A N 1
ATOM 720 C CA . ASP A 1 90 ? -0.863 -4.533 -4.493 1.00 97.25 90 ASP A CA 1
ATOM 721 C C . ASP A 1 90 ? 0.463 -3.794 -4.632 1.00 97.25 90 ASP A C 1
ATOM 723 O O . ASP A 1 90 ? 0.596 -2.671 -4.147 1.00 97.25 90 ASP A O 1
ATOM 727 N N . ASN A 1 91 ? 1.414 -4.390 -5.351 1.00 98.06 91 ASN A N 1
ATOM 728 C CA . ASN A 1 91 ? 2.720 -3.807 -5.613 1.00 98.06 91 ASN A CA 1
ATOM 729 C C . ASN A 1 91 ? 3.138 -4.001 -7.077 1.00 98.06 91 ASN A C 1
ATOM 731 O O . ASN A 1 91 ? 2.704 -4.943 -7.747 1.00 98.06 91 ASN A O 1
ATOM 735 N N . LEU A 1 92 ? 4.024 -3.138 -7.573 1.00 97.62 92 LEU A N 1
ATOM 736 C CA . LEU A 1 92 ? 4.591 -3.229 -8.918 1.00 97.62 92 LEU A CA 1
ATOM 737 C C . LEU A 1 92 ? 6.111 -3.367 -8.879 1.00 97.62 92 LEU A C 1
ATOM 739 O O . LEU A 1 92 ? 6.800 -2.653 -8.153 1.00 97.62 92 LEU A O 1
ATOM 743 N N . TYR A 1 93 ? 6.641 -4.258 -9.714 1.00 97.75 93 TYR A N 1
ATOM 744 C CA . TYR A 1 93 ? 8.061 -4.318 -10.042 1.00 97.75 93 TYR A CA 1
ATOM 745 C C . TYR A 1 93 ? 8.237 -3.886 -11.494 1.00 97.75 93 TYR A C 1
ATOM 747 O O . TYR A 1 93 ? 7.911 -4.628 -12.420 1.00 97.75 93 TYR A O 1
ATOM 755 N N . VAL A 1 94 ? 8.700 -2.660 -11.694 1.00 96.25 94 VAL A N 1
ATOM 756 C CA . VAL A 1 94 ? 8.818 -2.041 -13.009 1.00 96.25 94 VAL A CA 1
ATOM 757 C C . VAL A 1 94 ? 10.245 -2.178 -13.514 1.00 96.25 94 VAL A C 1
ATOM 759 O O . VAL A 1 94 ? 11.167 -1.578 -12.963 1.00 96.25 94 VAL A O 1
ATOM 762 N N . VAL A 1 95 ? 10.423 -2.943 -14.585 1.00 95.81 95 VAL A N 1
ATOM 763 C CA . VAL A 1 95 ? 11.712 -3.107 -15.253 1.00 95.81 95 VAL A CA 1
ATOM 764 C C . VAL A 1 95 ? 11.902 -1.980 -16.260 1.00 95.81 95 VAL A C 1
ATOM 766 O O . VAL A 1 95 ? 11.057 -1.737 -17.125 1.00 95.81 95 VAL A O 1
ATOM 769 N N . LEU A 1 96 ? 13.025 -1.287 -16.125 1.00 94.06 96 LEU A N 1
ATOM 770 C CA . LEU A 1 96 ? 13.427 -0.155 -16.939 1.00 94.06 96 LEU A CA 1
ATOM 771 C C . LEU A 1 96 ? 14.521 -0.561 -17.930 1.00 94.06 96 LEU A C 1
ATOM 773 O O . LEU A 1 96 ? 15.435 -1.299 -17.565 1.00 94.06 96 LEU A O 1
ATOM 777 N N . PRO A 1 97 ? 14.523 0.009 -19.145 1.00 91.38 97 PRO A N 1
ATOM 778 C CA . PRO A 1 97 ? 15.531 -0.302 -20.150 1.00 91.38 97 PRO A CA 1
ATOM 779 C C . PRO A 1 97 ? 16.883 0.347 -19.822 1.00 91.38 97 PRO A C 1
ATOM 781 O O . PRO A 1 97 ? 17.923 -0.111 -20.285 1.00 91.38 97 PRO A O 1
ATOM 784 N N . ASN A 1 98 ? 16.884 1.449 -19.065 1.00 91.25 98 ASN A N 1
ATOM 785 C CA . ASN A 1 98 ? 18.080 2.143 -18.591 1.00 91.25 98 ASN A CA 1
ATOM 786 C C . ASN A 1 98 ? 17.730 3.148 -17.480 1.00 91.25 98 ASN A C 1
ATOM 788 O O . ASN A 1 98 ? 16.563 3.455 -17.237 1.00 91.25 98 ASN A O 1
ATOM 792 N N . GLU A 1 99 ? 18.754 3.720 -16.845 1.00 89.12 99 GLU A N 1
ATOM 793 C CA . GLU A 1 99 ? 18.572 4.676 -15.748 1.00 89.12 99 GLU A CA 1
ATOM 794 C C . GLU A 1 99 ? 17.862 5.978 -16.148 1.00 89.12 99 GLU A C 1
ATOM 796 O O . GLU A 1 99 ? 17.227 6.612 -15.311 1.00 89.12 99 GLU A O 1
ATOM 801 N N . LYS A 1 100 ? 17.910 6.404 -17.416 1.00 87.94 100 LYS A N 1
ATOM 802 C CA . LYS A 1 100 ? 17.212 7.637 -17.825 1.00 87.94 100 LYS A CA 1
ATOM 803 C C . LYS A 1 100 ? 15.692 7.474 -17.766 1.00 87.94 100 LYS A C 1
ATOM 805 O O . LYS A 1 100 ? 14.979 8.471 -17.679 1.00 87.94 100 LYS A O 1
ATOM 810 N N . SER A 1 101 ? 15.193 6.238 -17.768 1.00 89.06 101 SER A N 1
ATOM 811 C CA . SER A 1 101 ? 13.764 5.941 -17.676 1.00 89.06 101 SER A CA 1
ATOM 812 C C . SER A 1 101 ? 13.190 6.093 -16.264 1.00 89.06 101 SER A C 1
ATOM 814 O O . SER A 1 101 ? 11.971 6.049 -16.127 1.00 89.06 101 SER A O 1
ATOM 816 N N . TYR A 1 102 ? 14.009 6.337 -15.229 1.00 88.38 102 TYR A N 1
ATOM 817 C CA . TYR A 1 102 ? 13.507 6.566 -13.866 1.00 88.38 102 TYR A CA 1
ATOM 818 C C . TYR A 1 102 ? 12.514 7.732 -13.787 1.00 88.38 102 TYR A C 1
ATOM 820 O O . TYR A 1 102 ? 11.484 7.604 -13.133 1.00 88.38 102 TYR A O 1
ATOM 828 N N . ALA A 1 103 ? 12.752 8.814 -14.533 1.00 86.06 103 ALA A N 1
ATOM 829 C CA . ALA A 1 103 ? 11.848 9.967 -14.573 1.00 86.0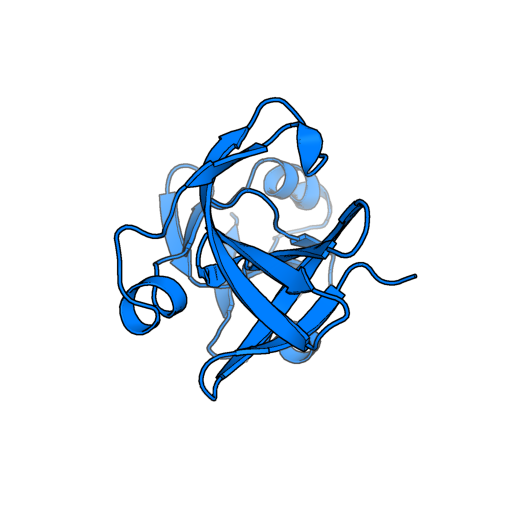6 103 ALA A CA 1
ATOM 830 C C . ALA A 1 103 ? 10.434 9.620 -15.087 1.00 86.06 103 ALA A C 1
ATOM 832 O O . ALA A 1 103 ? 9.471 10.321 -14.795 1.00 86.06 103 ALA A O 1
ATOM 833 N N . ARG A 1 104 ? 10.275 8.523 -15.845 1.00 85.12 104 ARG A N 1
ATOM 834 C CA . ARG A 1 104 ? 8.954 8.064 -16.312 1.00 85.12 104 ARG A CA 1
ATOM 835 C C . ARG A 1 104 ? 8.119 7.472 -15.175 1.00 85.12 104 ARG A C 1
ATOM 837 O O . ARG A 1 104 ? 6.896 7.519 -15.239 1.00 85.12 104 ARG A O 1
ATOM 844 N N . VAL A 1 105 ? 8.774 6.935 -14.146 1.00 87.44 105 VAL A N 1
ATOM 845 C CA . VAL A 1 105 ? 8.121 6.284 -13.005 1.00 87.44 105 VAL A CA 1
ATOM 846 C C . VAL A 1 105 ? 7.564 7.301 -12.013 1.00 87.44 105 VAL A C 1
ATOM 848 O O . VAL A 1 105 ? 6.586 7.008 -11.338 1.00 87.44 105 VAL A O 1
ATOM 851 N N . GLU A 1 106 ? 8.119 8.513 -11.957 1.00 77.81 106 GLU A N 1
ATOM 852 C CA . GLU A 1 106 ? 7.656 9.572 -11.045 1.00 77.81 106 GLU A CA 1
ATOM 853 C C . GLU A 1 106 ? 6.182 9.952 -11.261 1.00 77.81 106 GLU A C 1
ATOM 855 O O . GLU A 1 106 ? 5.520 10.412 -10.336 1.00 77.81 106 GLU A O 1
ATOM 860 N N . ASN A 1 107 ? 5.653 9.713 -12.465 1.00 83.12 107 ASN A N 1
ATOM 861 C CA . ASN A 1 107 ? 4.254 9.970 -12.806 1.00 83.12 107 ASN A CA 1
ATOM 862 C C . ASN A 1 107 ? 3.335 8.758 -12.587 1.00 83.12 107 ASN A C 1
ATOM 864 O O . ASN A 1 107 ? 2.137 8.851 -12.848 1.00 83.12 107 ASN A O 1
ATOM 868 N N . ILE A 1 108 ? 3.876 7.618 -12.149 1.00 90.19 108 ILE A N 1
ATOM 869 C CA . ILE A 1 108 ? 3.091 6.426 -11.841 1.00 90.19 108 ILE A CA 1
ATOM 870 C C . ILE A 1 108 ? 2.616 6.526 -10.396 1.00 90.19 108 ILE A C 1
ATOM 872 O O . ILE A 1 108 ? 3.414 6.594 -9.459 1.00 90.19 108 ILE A O 1
ATOM 876 N N . SER A 1 109 ? 1.303 6.473 -10.214 1.00 91.44 109 SER A N 1
ATOM 877 C CA . SER A 1 109 ? 0.680 6.426 -8.901 1.00 91.44 109 SER A CA 1
ATOM 878 C C . SER A 1 109 ? -0.464 5.412 -8.877 1.00 91.44 109 SER A C 1
ATOM 880 O O . SER A 1 109 ? -1.099 5.154 -9.909 1.00 91.44 109 SER A O 1
ATOM 882 N N . PRO A 1 110 ? -0.723 4.796 -7.715 1.00 95.19 110 PRO A N 1
ATOM 883 C CA . PRO A 1 110 ? -1.928 4.029 -7.492 1.00 95.19 110 PRO A CA 1
ATOM 884 C C . PRO A 1 110 ? -3.085 4.937 -7.065 1.00 95.19 110 PRO A C 1
ATOM 886 O O . PRO A 1 110 ? -2.890 6.072 -6.627 1.00 95.19 110 PRO A O 1
ATOM 889 N N . ASN A 1 111 ? -4.301 4.399 -7.092 1.00 93.88 111 ASN A N 1
ATOM 890 C CA . ASN A 1 111 ? -5.478 4.988 -6.451 1.00 93.88 111 ASN A CA 1
ATOM 891 C C . ASN A 1 111 ? -5.407 4.882 -4.912 1.00 93.88 111 ASN A C 1
ATOM 893 O O . ASN A 1 111 ? -6.268 4.265 -4.284 1.00 93.88 111 ASN A O 1
ATOM 897 N N . ARG A 1 112 ? -4.347 5.427 -4.301 1.00 93.81 112 ARG A N 1
ATOM 898 C CA . ARG A 1 112 ? -4.096 5.396 -2.854 1.00 93.81 112 ARG A CA 1
ATOM 899 C C . ARG A 1 112 ? -3.562 6.722 -2.353 1.00 93.81 112 ARG A C 1
ATOM 901 O O . ARG A 1 112 ? -2.765 7.371 -3.024 1.00 93.81 112 ARG A O 1
ATOM 908 N N . PHE A 1 113 ? -3.952 7.082 -1.132 1.00 91.12 113 PHE A N 1
ATOM 909 C CA . PHE A 1 113 ? -3.533 8.339 -0.517 1.00 91.12 113 PHE A CA 1
ATOM 910 C C . PHE A 1 113 ? -2.014 8.430 -0.283 1.00 91.12 113 PHE A C 1
ATOM 912 O O . PHE A 1 113 ? -1.402 9.460 -0.559 1.00 91.12 113 PHE A O 1
ATOM 919 N N . LYS A 1 114 ? -1.398 7.353 0.213 1.00 91.81 114 LYS A N 1
ATOM 920 C CA . LYS A 1 114 ? 0.061 7.206 0.319 1.00 91.81 114 LYS A CA 1
ATOM 921 C C . LYS A 1 114 ? 0.509 5.909 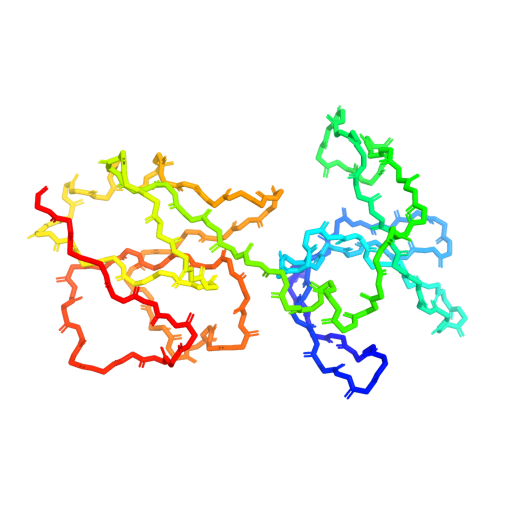-0.346 1.00 91.81 114 LYS A C 1
ATOM 923 O O . LYS A 1 114 ? -0.196 4.901 -0.295 1.00 91.81 114 LYS A O 1
ATOM 928 N N . TYR A 1 115 ? 1.693 5.949 -0.938 1.00 93.88 115 TYR A N 1
ATOM 929 C CA . TYR A 1 115 ? 2.354 4.835 -1.608 1.00 93.88 115 TYR A CA 1
ATOM 930 C C . TYR A 1 115 ? 3.865 5.094 -1.632 1.00 93.88 115 TYR A C 1
ATOM 932 O O . TYR A 1 115 ? 4.309 6.207 -1.336 1.00 93.88 115 TYR A O 1
ATOM 940 N N . TYR A 1 116 ? 4.647 4.077 -1.984 1.00 94.81 116 TYR A N 1
ATOM 941 C CA . TYR A 1 116 ? 6.102 4.181 -2.059 1.00 94.81 116 TYR A CA 1
ATOM 942 C C . TYR A 1 116 ? 6.604 3.924 -3.472 1.00 94.81 116 TYR A C 1
ATOM 944 O O . TYR A 1 116 ? 6.117 3.030 -4.161 1.00 94.81 116 TYR A O 1
ATOM 952 N N . VAL A 1 117 ? 7.620 4.685 -3.872 1.00 94.75 117 VAL A N 1
ATOM 953 C CA . VAL A 1 117 ? 8.376 4.471 -5.106 1.00 94.75 117 VAL A CA 1
ATOM 954 C C . VAL A 1 117 ? 9.843 4.323 -4.734 1.00 94.75 117 VAL A C 1
ATOM 956 O O . VAL A 1 117 ? 10.442 5.236 -4.167 1.00 94.75 117 VAL A O 1
ATOM 959 N N . PHE A 1 118 ? 10.425 3.172 -5.050 1.00 95.19 118 PHE A N 1
ATOM 960 C CA . PHE A 1 118 ? 11.813 2.856 -4.741 1.00 95.19 118 PHE A CA 1
ATOM 961 C C . PHE A 1 118 ? 12.617 2.561 -6.007 1.00 95.19 118 PHE A C 1
ATOM 963 O O . PHE A 1 118 ? 12.102 2.006 -6.977 1.00 95.19 118 PHE A O 1
ATOM 970 N N . LYS A 1 119 ? 13.909 2.902 -5.971 1.00 94.88 119 LYS A N 1
ATOM 971 C CA . LYS A 1 119 ? 14.878 2.612 -7.033 1.00 94.88 119 LYS A CA 1
ATOM 972 C C . LYS A 1 119 ? 15.743 1.407 -6.656 1.00 94.88 119 LYS A C 1
ATOM 974 O O . LYS A 1 119 ? 16.354 1.402 -5.588 1.00 94.88 119 LYS A O 1
ATOM 979 N N . ASP A 1 120 ? 15.804 0.423 -7.554 1.00 93.69 120 ASP A N 1
ATOM 980 C CA . ASP A 1 120 ? 16.693 -0.750 -7.521 1.00 93.69 120 ASP A CA 1
ATOM 981 C C . ASP A 1 120 ? 16.692 -1.544 -6.197 1.00 93.69 120 ASP A C 1
ATOM 983 O O . ASP A 1 120 ? 17.676 -2.209 -5.862 1.00 93.69 120 ASP A O 1
ATOM 987 N N . GLN A 1 121 ? 15.588 -1.495 -5.446 1.00 96.38 121 GLN A N 1
ATOM 988 C CA . GLN A 1 121 ? 15.407 -2.284 -4.227 1.00 96.38 121 GLN A CA 1
ATOM 989 C C . GLN A 1 121 ? 15.030 -3.738 -4.536 1.00 96.38 121 GLN A C 1
ATOM 991 O O . GLN A 1 121 ? 14.569 -4.067 -5.631 1.00 96.38 121 GLN A O 1
ATOM 996 N N . ASN A 1 122 ? 15.220 -4.619 -3.556 1.00 96.56 122 ASN A N 1
ATOM 997 C CA . ASN A 1 122 ? 14.818 -6.015 -3.656 1.00 96.56 122 ASN A CA 1
ATOM 998 C C . ASN A 1 122 ? 13.328 -6.168 -3.279 1.00 96.56 122 ASN A C 1
ATOM 1000 O O . ASN A 1 122 ? 12.971 -5.871 -2.141 1.00 96.56 122 ASN A O 1
ATOM 1004 N N . PRO A 1 123 ? 12.444 -6.652 -4.175 1.00 97.69 123 PRO A N 1
ATOM 1005 C CA . PRO A 1 123 ? 11.011 -6.749 -3.884 1.00 97.69 123 PRO A CA 1
ATOM 1006 C C . PRO A 1 123 ? 10.667 -7.702 -2.732 1.00 97.69 123 PRO A C 1
ATOM 1008 O O . PRO A 1 123 ? 9.647 -7.507 -2.077 1.00 97.69 123 PRO A O 1
ATOM 1011 N N . TRP A 1 124 ? 11.519 -8.689 -2.437 1.00 97.69 124 TRP A N 1
ATOM 1012 C CA . TRP A 1 124 ? 11.312 -9.613 -1.315 1.00 97.69 124 TRP A CA 1
ATOM 1013 C C . TRP A 1 124 ? 11.315 -8.921 0.054 1.00 97.69 124 TRP A C 1
ATOM 1015 O O . TRP A 1 124 ? 10.615 -9.371 0.956 1.00 97.69 124 TRP A O 1
ATOM 1025 N N . ASP A 1 125 ? 12.002 -7.785 0.192 1.00 97.31 125 ASP A N 1
ATOM 1026 C CA . ASP A 1 125 ? 12.040 -7.024 1.449 1.00 97.31 125 ASP A CA 1
ATOM 1027 C C . ASP A 1 125 ? 10.702 -6.312 1.743 1.00 97.31 125 ASP A C 1
ATOM 1029 O O . ASP A 1 125 ? 10.440 -5.887 2.869 1.00 97.31 125 ASP A O 1
ATOM 1033 N N . TYR A 1 126 ? 9.829 -6.218 0.735 1.00 97.06 126 TYR A N 1
ATOM 1034 C CA . TYR A 1 126 ? 8.550 -5.508 0.775 1.00 97.06 126 TYR A CA 1
ATOM 1035 C C . TYR A 1 126 ? 7.360 -6.437 0.517 1.00 97.06 126 TYR A C 1
ATOM 1037 O O . TYR A 1 126 ? 6.255 -5.966 0.262 1.00 97.06 126 TYR A O 1
ATOM 1045 N N . GLU A 1 127 ? 7.546 -7.760 0.591 1.00 96.06 127 GLU A N 1
ATOM 1046 C CA . GLU A 1 127 ? 6.509 -8.736 0.221 1.00 96.06 127 GLU A CA 1
ATOM 1047 C C . GLU A 1 127 ? 5.206 -8.574 1.026 1.00 96.06 127 GLU A C 1
ATOM 1049 O O . GLU A 1 127 ? 4.124 -8.847 0.508 1.00 96.06 127 GLU A O 1
ATOM 1054 N N . LYS A 1 128 ? 5.317 -8.100 2.275 1.00 95.69 128 LYS A N 1
ATOM 1055 C CA . LYS A 1 128 ? 4.197 -7.869 3.202 1.00 95.69 128 LYS A CA 1
ATOM 1056 C C . LYS A 1 128 ? 3.650 -6.440 3.171 1.00 95.69 128 LYS A C 1
ATOM 1058 O O . LYS A 1 128 ? 2.730 -6.121 3.921 1.00 95.69 128 LYS A O 1
ATOM 1063 N N . TRP A 1 129 ? 4.255 -5.560 2.381 1.00 96.88 129 TRP A N 1
ATOM 1064 C CA . TRP A 1 129 ? 3.821 -4.175 2.254 1.00 96.88 129 TRP A CA 1
ATOM 1065 C C . TRP A 1 129 ? 2.739 -4.085 1.177 1.00 96.88 129 TRP A C 1
ATOM 1067 O O . TRP A 1 129 ? 2.633 -4.954 0.310 1.00 96.88 129 TRP A O 1
ATOM 1077 N N . CYS A 1 130 ? 1.941 -3.020 1.226 1.00 96.06 130 CYS A N 1
ATOM 1078 C CA . CYS A 1 130 ? 1.105 -2.638 0.094 1.00 96.06 130 CYS A CA 1
ATOM 1079 C C . CYS A 1 130 ? 1.596 -1.342 -0.504 1.00 96.06 130 CYS A C 1
ATOM 1081 O O . CYS A 1 130 ? 2.049 -0.441 0.210 1.00 96.06 130 CYS A O 1
ATOM 1083 N N . CYS A 1 131 ? 1.294 -1.229 -1.791 1.00 96.38 131 CYS A N 1
ATOM 1084 C CA . CYS A 1 131 ? 1.224 0.008 -2.514 1.00 96.38 131 CYS A CA 1
ATOM 1085 C C . CYS A 1 131 ? 2.649 0.534 -2.726 1.00 96.38 131 CYS A C 1
ATOM 1087 O O . CYS A 1 131 ? 2.954 1.714 -2.559 1.00 96.38 131 CYS A O 1
ATOM 1089 N N . VAL A 1 132 ? 3.535 -0.407 -3.060 1.00 97.25 132 VAL A N 1
ATOM 1090 C CA . VAL A 1 132 ? 4.949 -0.209 -3.340 1.00 97.25 132 VAL A CA 1
ATOM 1091 C C . VAL A 1 132 ? 5.188 -0.410 -4.830 1.00 97.25 132 VAL A C 1
ATOM 1093 O O . VAL A 1 132 ? 4.805 -1.424 -5.409 1.00 97.25 132 VAL A O 1
ATOM 1096 N N . LEU A 1 133 ? 5.879 0.541 -5.443 1.00 97.31 133 LEU A N 1
ATOM 1097 C CA . LEU A 1 133 ? 6.464 0.398 -6.763 1.00 97.31 133 LEU A CA 1
ATOM 1098 C C . LEU A 1 133 ? 7.979 0.362 -6.618 1.00 97.31 133 LEU A C 1
ATOM 1100 O O . LEU A 1 133 ? 8.585 1.277 -6.065 1.00 97.31 133 LEU A O 1
ATOM 1104 N N . ILE A 1 134 ? 8.605 -0.675 -7.159 1.00 97.44 134 ILE A N 1
ATOM 1105 C CA . ILE A 1 134 ? 10.057 -0.746 -7.298 1.00 97.44 134 ILE A CA 1
ATOM 1106 C C . ILE A 1 134 ? 10.387 -0.620 -8.774 1.00 97.44 134 ILE A C 1
ATOM 1108 O O . ILE A 1 134 ? 10.059 -1.502 -9.561 1.00 97.44 134 ILE A O 1
ATOM 1112 N N . ALA A 1 135 ? 11.041 0.473 -9.145 1.00 96.25 135 ALA A N 1
ATOM 1113 C CA . ALA A 1 135 ? 11.610 0.636 -10.467 1.00 96.25 135 ALA A CA 1
ATOM 1114 C C . ALA A 1 135 ? 13.047 0.127 -10.452 1.00 96.25 135 ALA A C 1
ATOM 1116 O O . ALA A 1 135 ? 13.836 0.514 -9.587 1.00 96.25 135 ALA A O 1
ATOM 1117 N N . SER A 1 136 ? 13.395 -0.741 -11.394 1.00 96.06 136 SER A N 1
ATOM 1118 C CA . SER A 1 136 ? 14.737 -1.300 -11.473 1.00 96.06 136 SER A CA 1
ATOM 1119 C C . SER A 1 136 ? 15.206 -1.469 -12.903 1.00 96.06 136 SER A C 1
ATOM 1121 O O . SER A 1 136 ? 14.429 -1.776 -13.797 1.00 96.06 136 SER A O 1
ATOM 1123 N N . THR A 1 137 ? 16.508 -1.318 -13.113 1.00 94.56 137 THR A N 1
ATOM 1124 C CA . THR A 1 137 ? 17.164 -1.699 -14.378 1.00 94.56 137 THR A CA 1
ATOM 1125 C C . THR A 1 137 ? 17.458 -3.197 -14.468 1.00 94.56 137 THR A C 1
ATOM 1127 O O . THR A 1 137 ? 17.913 -3.683 -15.501 1.00 94.56 137 THR A O 1
ATOM 1130 N N . LYS A 1 138 ? 17.226 -3.938 -13.381 1.00 95.06 138 LYS A N 1
ATOM 1131 C CA . LYS A 1 138 ? 17.413 -5.384 -13.318 1.00 95.06 138 LYS A CA 1
ATOM 1132 C C . LYS A 1 138 ? 16.100 -6.068 -13.670 1.00 95.06 138 LYS A C 1
ATOM 1134 O O . LYS A 1 138 ? 15.051 -5.703 -13.151 1.00 95.06 138 LYS A O 1
ATOM 1139 N N . ASP A 1 139 ? 16.169 -7.087 -14.513 1.00 95.50 139 ASP A N 1
ATOM 1140 C CA . ASP A 1 139 ? 15.049 -7.995 -14.727 1.00 95.50 139 ASP A CA 1
ATOM 1141 C C . ASP A 1 139 ? 15.250 -9.236 -13.852 1.00 95.50 139 ASP A C 1
ATOM 1143 O O . ASP A 1 139 ? 16.205 -9.990 -14.035 1.00 95.50 139 ASP A O 1
ATOM 1147 N N . LEU A 1 140 ? 14.397 -9.407 -12.842 1.00 95.38 140 LEU A N 1
ATOM 1148 C CA . LEU A 1 140 ? 14.468 -10.532 -11.910 1.00 95.38 140 LEU A CA 1
ATOM 1149 C C . LEU A 1 140 ? 13.551 -11.660 -12.365 1.00 95.38 140 LEU A C 1
ATOM 1151 O O . LEU A 1 140 ? 12.340 -11.471 -12.409 1.00 95.38 140 LEU A O 1
ATOM 1155 N N . ASP A 1 141 ? 14.073 -12.864 -12.585 1.00 93.56 141 ASP A N 1
ATOM 1156 C CA . ASP A 1 141 ? 13.265 -14.026 -12.997 1.00 93.56 141 ASP A CA 1
ATOM 1157 C C . ASP A 1 141 ? 12.115 -14.356 -12.032 1.00 93.56 141 ASP A C 1
ATOM 1159 O O . ASP A 1 141 ? 11.071 -14.862 -12.446 1.00 93.56 141 ASP A O 1
ATOM 1163 N N . LYS A 1 142 ? 12.295 -14.067 -10.736 1.00 96.06 142 LYS A N 1
ATOM 1164 C CA . LYS A 1 142 ? 11.302 -14.310 -9.685 1.00 96.06 142 LYS A CA 1
ATOM 1165 C C . LYS A 1 142 ? 11.118 -13.085 -8.802 1.00 96.06 142 LYS A C 1
ATOM 1167 O O . LYS A 1 142 ? 12.091 -12.480 -8.355 1.00 96.06 142 LYS A O 1
ATOM 1172 N N . ILE A 1 143 ? 9.860 -12.800 -8.493 1.00 97.56 143 ILE A N 1
ATOM 1173 C CA . ILE A 1 143 ? 9.417 -11.741 -7.583 1.00 97.56 143 ILE A CA 1
ATOM 1174 C C . ILE A 1 143 ? 8.323 -12.295 -6.649 1.00 97.56 143 ILE A C 1
ATOM 1176 O O . ILE A 1 143 ? 7.725 -13.325 -6.985 1.00 97.56 143 ILE A O 1
ATOM 1180 N N . PRO A 1 144 ? 8.066 -11.666 -5.487 1.00 97.44 144 PRO A N 1
ATOM 1181 C CA . PRO A 1 144 ? 6.980 -12.065 -4.594 1.00 97.44 144 PRO A CA 1
ATOM 1182 C C . PRO A 1 144 ? 5.626 -12.027 -5.302 1.00 97.44 144 PRO A C 1
ATOM 1184 O O . PRO A 1 144 ? 5.401 -11.186 -6.168 1.00 97.44 144 PRO A O 1
ATOM 1187 N N . SER A 1 145 ? 4.688 -12.879 -4.885 1.00 96.25 145 SER A N 1
ATOM 1188 C CA . SER A 1 145 ? 3.343 -12.937 -5.479 1.00 96.25 145 SER A CA 1
ATOM 1189 C C . SER A 1 145 ? 2.515 -11.667 -5.269 1.00 96.25 145 SER A C 1
ATOM 1191 O O . SER A 1 145 ? 1.524 -11.469 -5.961 1.00 96.25 145 SER A O 1
ATOM 1193 N N . THR A 1 146 ? 2.899 -10.820 -4.312 1.00 95.81 146 THR A N 1
ATOM 1194 C CA . THR A 1 146 ? 2.278 -9.509 -4.073 1.00 95.81 146 THR A CA 1
ATOM 1195 C C . THR A 1 146 ? 2.766 -8.435 -5.046 1.00 95.81 146 THR A C 1
ATOM 1197 O O . THR A 1 146 ? 2.212 -7.339 -5.062 1.00 95.81 146 THR A O 1
ATOM 1200 N N . PHE A 1 147 ? 3.787 -8.732 -5.858 1.00 98.00 147 PHE A N 1
ATOM 1201 C CA . PHE A 1 147 ? 4.295 -7.860 -6.908 1.00 98.00 147 PHE A CA 1
ATOM 1202 C C . PHE A 1 147 ? 3.889 -8.373 -8.289 1.00 98.00 147 PHE A C 1
ATOM 1204 O O . PHE A 1 147 ? 4.085 -9.540 -8.626 1.00 98.00 147 PHE A O 1
ATOM 1211 N N . GLN A 1 148 ? 3.429 -7.459 -9.137 1.00 97.19 148 GLN A N 1
ATOM 1212 C CA . GLN A 1 148 ? 3.283 -7.702 -10.566 1.00 97.19 148 GLN A CA 1
ATOM 1213 C C . GLN A 1 148 ? 4.465 -7.086 -11.320 1.00 97.19 148 GLN A C 1
ATOM 1215 O O . GLN A 1 148 ? 4.773 -5.905 -11.150 1.00 97.19 148 GLN A O 1
ATOM 1220 N N . LYS A 1 149 ? 5.125 -7.882 -12.171 1.00 96.81 149 LYS A N 1
ATOM 1221 C CA . LYS A 1 149 ? 6.191 -7.387 -13.052 1.00 96.81 149 LYS A CA 1
ATOM 1222 C C . LYS A 1 149 ? 5.594 -6.607 -14.222 1.00 96.81 149 LYS A C 1
ATOM 1224 O O . LYS A 1 149 ? 4.674 -7.094 -14.878 1.00 96.81 149 LYS A O 1
ATOM 1229 N N . VAL A 1 150 ? 6.161 -5.444 -14.522 1.00 95.00 150 VAL A N 1
ATOM 1230 C CA . VAL A 1 150 ? 5.788 -4.598 -15.661 1.00 95.00 150 VAL A CA 1
ATOM 1231 C C . VAL A 1 150 ? 7.051 -4.183 -16.405 1.00 95.00 150 VAL A C 1
ATOM 1233 O O . VAL A 1 150 ? 7.998 -3.712 -15.786 1.00 95.00 150 VAL A O 1
ATOM 1236 N N . MET A 1 151 ? 7.063 -4.327 -17.728 1.00 92.25 151 MET A N 1
ATOM 1237 C CA . MET A 1 151 ? 8.150 -3.829 -18.576 1.00 92.25 151 MET A CA 1
ATOM 1238 C C . MET A 1 151 ? 7.765 -2.445 -19.104 1.00 92.25 151 MET A C 1
ATOM 1240 O O . MET A 1 151 ? 6.673 -2.285 -19.655 1.00 92.25 151 MET A O 1
ATOM 1244 N N . LEU A 1 152 ? 8.630 -1.448 -18.918 1.00 84.75 152 LEU A N 1
ATOM 1245 C CA . LEU A 1 152 ? 8.484 -0.147 -19.567 1.00 84.75 152 LEU A CA 1
ATOM 1246 C C . LEU A 1 152 ? 9.383 -0.093 -20.801 1.00 84.75 152 LEU A C 1
ATOM 1248 O O . LEU A 1 152 ? 10.601 -0.098 -20.666 1.00 84.75 152 LEU A O 1
ATOM 1252 N N . ASP A 1 153 ? 8.777 0.012 -21.979 1.00 70.44 153 ASP A N 1
ATOM 1253 C CA . ASP A 1 153 ? 9.485 0.269 -23.240 1.00 70.44 153 ASP A CA 1
ATOM 1254 C C . ASP A 1 153 ? 9.799 1.775 -23.418 1.00 70.44 153 ASP A C 1
ATOM 1256 O O . ASP A 1 153 ? 8.987 2.637 -22.993 1.00 70.44 153 ASP A O 1
#

Foldseek 3Di:
DAQWDWDDDPNDTFIWGWQQDDDQWTWTAGFQLQWIWIAGVVRDIDIWHFDDACDSHPVRTDTDHDPDDPVCSNNDWKWKQAPNDTDTAQEEEEAECDPVCPVSCVPIAIPHPDAEEAEQDAQVVCLRPGRYYYYYNDDDPDHRPRYDYHYDD

Organism: NCBI:txid619593

Secondary structure (DSSP, 8-state):
--SEEEEEETTEEEEEEEEEEETTEEEEEETTTTEEEEEETTS-EEEEEEEEESSSSGGGEEEE--SS-HHHHHTPPPEEEETTEEEE-SEEEEE-SSGGGHHHHTT-EESSSS-EEEES--GGGGTT-SSEEEEESS--S---TTEEEEE--

Sequence (153 aa):
MSEEYFLKYSGDEIFVILLGQAGDKTYFYYPKGDVIVIVKNSGEISIKEIKEIYGTTPAGMKLSEPSESWEAIKNREVIWYVNGKEIHSDNLYVVLPNEKSYARVENISPNRFKYYVFKDQNPWDYEKWCCVLIASTKDLDKIPSTFQKVMLD